Protein AF-A0AAP0ICN0-F1 (afdb_monomer_lite)

Structure (mmCIF, N/CA/C/O backbone):
data_AF-A0AAP0ICN0-F1
#
_entry.id   AF-A0AAP0ICN0-F1
#
loop_
_atom_site.group_PDB
_atom_site.id
_atom_site.type_symbol
_atom_site.label_atom_id
_atom_site.label_alt_id
_atom_site.label_comp_id
_atom_site.label_asym_id
_atom_site.label_entity_id
_atom_site.label_seq_id
_atom_site.pdbx_PDB_ins_code
_atom_site.Cartn_x
_atom_site.Cartn_y
_atom_site.Cartn_z
_atom_site.occupancy
_atom_site.B_iso_or_equiv
_atom_site.auth_seq_id
_atom_site.auth_comp_id
_atom_site.auth_asym_id
_atom_site.auth_atom_id
_atom_site.pdbx_PDB_model_num
ATOM 1 N N . MET A 1 1 ? -12.153 -11.452 9.172 1.00 64.50 1 MET A N 1
ATOM 2 C CA . MET A 1 1 ? -11.587 -10.470 8.230 1.00 64.50 1 MET A CA 1
ATOM 3 C C . MET A 1 1 ? -12.737 -9.947 7.404 1.00 64.50 1 MET A C 1
ATOM 5 O O . MET A 1 1 ? -13.464 -10.758 6.843 1.00 64.50 1 MET A O 1
ATOM 9 N N . GLU A 1 2 ? -12.949 -8.639 7.429 1.00 87.62 2 GLU A N 1
ATOM 10 C CA . GLU A 1 2 ? -13.946 -7.970 6.598 1.00 87.62 2 GLU A CA 1
ATOM 11 C C . GLU A 1 2 ? -13.309 -7.640 5.249 1.00 87.62 2 GLU A C 1
ATOM 13 O O . GLU A 1 2 ? -12.161 -7.200 5.191 1.00 87.62 2 GLU A O 1
ATOM 18 N N . TYR A 1 3 ? -14.022 -7.931 4.167 1.00 89.38 3 TYR A N 1
ATOM 19 C CA . TYR A 1 3 ? -13.536 -7.707 2.815 1.00 89.38 3 TYR A CA 1
ATOM 20 C C . TYR A 1 3 ? -14.163 -6.436 2.250 1.00 89.38 3 TYR A C 1
ATOM 22 O O . TYR A 1 3 ? -15.386 -6.323 2.195 1.00 89.38 3 TYR A O 1
ATOM 30 N N . ILE A 1 4 ? -13.321 -5.511 1.794 1.00 91.81 4 ILE A N 1
ATOM 31 C CA . ILE A 1 4 ? -13.740 -4.248 1.188 1.00 91.81 4 ILE A CA 1
ATOM 32 C C . ILE A 1 4 ? -13.143 -4.197 -0.213 1.00 91.81 4 ILE A C 1
ATOM 34 O O . ILE A 1 4 ? -11.927 -4.103 -0.384 1.00 91.81 4 ILE A O 1
ATOM 38 N N . GLN A 1 5 ? -14.001 -4.273 -1.226 1.00 94.31 5 GLN A N 1
ATOM 39 C CA . GLN A 1 5 ? -13.588 -4.049 -2.606 1.00 94.31 5 GLN A CA 1
ATOM 40 C C . GLN A 1 5 ? -13.353 -2.555 -2.789 1.00 94.31 5 GLN A C 1
ATOM 42 O O . GLN A 1 5 ? -14.307 -1.797 -2.672 1.00 94.31 5 GLN A O 1
ATOM 47 N N . CYS A 1 6 ? -12.123 -2.134 -3.056 1.00 91.75 6 CYS A N 1
ATOM 48 C CA . CYS A 1 6 ? -11.764 -0.732 -3.237 1.00 91.75 6 CYS A CA 1
ATOM 49 C C . CYS A 1 6 ? -10.623 -0.630 -4.243 1.00 91.75 6 CYS A C 1
ATOM 51 O O . CYS A 1 6 ? -9.576 -1.255 -4.035 1.00 91.75 6 CYS A O 1
ATOM 53 N N . ASP A 1 7 ? -10.806 0.177 -5.284 1.00 93.88 7 ASP A N 1
ATOM 54 C CA . ASP A 1 7 ? -9.686 0.692 -6.060 1.00 93.88 7 ASP A CA 1
ATOM 55 C C . ASP A 1 7 ? -9.044 1.855 -5.293 1.00 93.88 7 ASP A C 1
ATOM 57 O O . ASP A 1 7 ? -9.689 2.850 -4.981 1.00 93.88 7 ASP A O 1
ATOM 61 N N . VAL A 1 8 ? -7.769 1.714 -4.939 1.00 93.94 8 VAL A N 1
ATOM 62 C CA . VAL A 1 8 ? -7.018 2.754 -4.215 1.00 93.94 8 VAL A CA 1
ATOM 63 C C . VAL A 1 8 ? -6.350 3.761 -5.154 1.00 93.94 8 VAL A C 1
ATOM 65 O O . VAL A 1 8 ? -5.830 4.777 -4.696 1.00 93.94 8 VAL A O 1
ATOM 68 N N . SER A 1 9 ? -6.343 3.492 -6.462 1.00 94.50 9 SER A N 1
ATOM 69 C CA . SER A 1 9 ? -5.890 4.443 -7.478 1.00 94.50 9 SER A CA 1
ATOM 70 C C . SER A 1 9 ? -6.954 5.489 -7.817 1.00 94.50 9 SER A C 1
ATOM 72 O O . SER A 1 9 ? -6.596 6.600 -8.209 1.00 94.50 9 SER A O 1
ATOM 74 N N . ASP A 1 10 ? -8.231 5.176 -7.577 1.00 95.38 10 ASP A N 1
ATOM 75 C CA . ASP A 1 10 ? -9.336 6.129 -7.624 1.00 95.38 10 ASP A CA 1
ATOM 76 C C . ASP A 1 10 ? -9.458 6.860 -6.276 1.00 95.38 10 ASP A C 1
ATOM 78 O O . ASP A 1 10 ? -9.692 6.264 -5.222 1.00 95.38 10 ASP A O 1
ATOM 82 N N . THR A 1 11 ? -9.264 8.177 -6.307 1.00 95.75 11 THR A N 1
ATOM 83 C CA . THR A 1 11 ? -9.299 9.028 -5.114 1.00 95.75 11 THR A CA 1
ATOM 84 C C . THR A 1 11 ? -10.685 9.083 -4.476 1.00 95.75 11 THR A C 1
ATOM 86 O O . THR A 1 11 ? -10.789 9.058 -3.250 1.00 95.75 11 THR A O 1
ATOM 89 N N . GLU A 1 12 ? -11.747 9.160 -5.280 1.00 96.25 12 GLU A N 1
ATOM 90 C CA . GLU A 1 12 ? -13.116 9.273 -4.774 1.00 96.25 12 GLU A CA 1
ATOM 91 C C . GLU A 1 12 ? -13.573 7.944 -4.174 1.00 96.25 12 GLU A C 1
ATOM 93 O O . GLU A 1 12 ? -14.161 7.915 -3.088 1.00 96.25 12 GLU A O 1
ATOM 98 N N . GLU A 1 13 ? -13.242 6.832 -4.836 1.00 93.75 13 GLU A N 1
ATOM 99 C CA . GLU A 1 13 ? -13.565 5.498 -4.338 1.00 93.75 13 GLU A CA 1
ATOM 100 C C . GLU A 1 13 ? -12.817 5.187 -3.035 1.00 93.75 13 GLU A C 1
ATOM 102 O O . GLU A 1 13 ? -13.439 4.762 -2.054 1.00 93.75 13 GLU A O 1
ATOM 107 N N . ALA A 1 14 ? -11.507 5.464 -2.989 1.00 94.19 14 ALA A N 1
ATOM 108 C CA . ALA A 1 14 ? -10.698 5.303 -1.785 1.00 94.19 14 ALA A CA 1
ATOM 109 C C . ALA A 1 14 ? -11.265 6.117 -0.619 1.00 94.19 14 ALA A C 1
ATOM 111 O O . ALA A 1 14 ? -11.436 5.592 0.484 1.00 94.19 14 ALA A O 1
ATOM 112 N N . GLN A 1 15 ? -11.632 7.376 -0.867 1.00 95.00 15 GLN A N 1
ATOM 113 C CA . GLN A 1 15 ? -12.211 8.226 0.162 1.00 95.00 15 GLN A CA 1
ATOM 114 C C . GLN A 1 15 ? -13.564 7.692 0.633 1.00 95.00 15 GLN A C 1
ATOM 116 O O . GLN A 1 15 ? -13.782 7.576 1.839 1.00 95.00 15 GLN A O 1
ATOM 121 N N . SER A 1 16 ? -14.459 7.327 -0.283 1.00 95.69 16 SER A N 1
ATOM 122 C CA . SER A 1 16 ? -15.797 6.837 0.050 1.00 95.69 16 SER A CA 1
ATOM 123 C C . SER A 1 16 ? -15.760 5.551 0.879 1.00 95.69 16 SER A C 1
ATOM 125 O O . SER A 1 16 ? -16.505 5.424 1.852 1.00 95.69 16 SER A O 1
ATOM 127 N N . LYS A 1 17 ? -14.875 4.611 0.528 1.00 94.12 17 LYS A N 1
ATOM 128 C CA . LYS A 1 17 ? -14.841 3.277 1.140 1.00 94.12 17 LYS A CA 1
ATOM 129 C C . LYS A 1 17 ? -13.960 3.184 2.379 1.00 94.12 17 LYS A C 1
ATOM 131 O O . LYS A 1 17 ? -14.270 2.396 3.268 1.00 94.12 17 LYS A O 1
ATOM 136 N N . LEU A 1 18 ? -12.882 3.968 2.459 1.00 94.75 18 LEU A N 1
ATOM 137 C CA . LEU A 1 18 ? -11.932 3.891 3.573 1.00 94.75 18 LEU A CA 1
ATOM 138 C C . LEU A 1 18 ? -12.216 4.909 4.683 1.00 94.75 18 LEU A C 1
ATOM 140 O O . LEU A 1 18 ? -11.924 4.622 5.840 1.00 94.75 18 LEU A O 1
ATOM 144 N N . SER A 1 19 ? -12.814 6.067 4.377 1.00 95.00 19 SER A N 1
ATOM 145 C CA . SER A 1 19 ? -13.145 7.074 5.404 1.00 95.00 19 SER A CA 1
ATOM 146 C C . SER A 1 19 ? -14.105 6.582 6.499 1.00 95.00 19 SER A C 1
ATOM 148 O O . SER A 1 19 ? -13.943 7.001 7.642 1.00 95.00 19 SER A O 1
ATOM 150 N N . PRO A 1 20 ? -15.087 5.695 6.228 1.00 95.19 20 PRO A N 1
ATOM 151 C CA . PRO A 1 20 ? -15.962 5.162 7.277 1.00 95.19 20 PRO A CA 1
ATO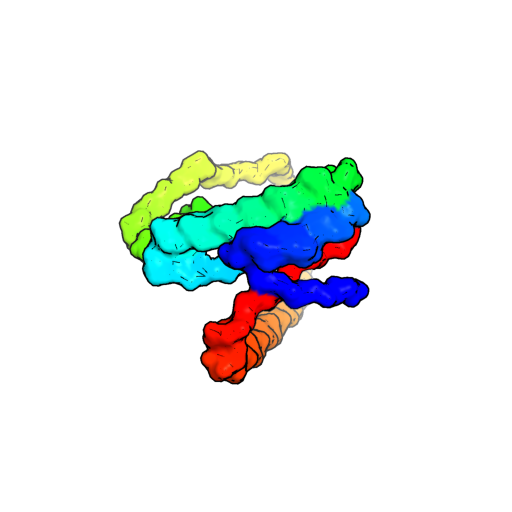M 152 C C . PRO A 1 20 ? -15.250 4.269 8.307 1.00 95.19 20 PRO A C 1
ATOM 154 O O . PRO A 1 20 ? -15.821 3.972 9.358 1.00 95.19 20 PRO A O 1
ATOM 157 N N . LEU A 1 21 ? -14.022 3.822 8.023 1.00 92.88 21 LEU A N 1
ATOM 158 C CA . LEU A 1 21 ? -13.276 2.882 8.857 1.00 92.88 21 LEU A CA 1
ATOM 159 C C . LEU A 1 21 ? -12.571 3.619 10.005 1.00 92.88 21 LEU A C 1
ATOM 161 O O . LEU A 1 21 ? -11.397 3.977 9.927 1.00 92.88 21 LEU A O 1
ATOM 165 N N . THR A 1 22 ? -13.300 3.852 11.093 1.00 93.81 22 THR A N 1
ATOM 166 C CA . THR A 1 22 ? -12.817 4.667 12.224 1.00 93.81 22 THR A CA 1
ATOM 167 C C . THR A 1 22 ? -12.032 3.889 13.281 1.00 93.81 22 THR A C 1
ATOM 169 O O . THR A 1 22 ? -11.335 4.475 14.110 1.00 93.81 22 THR A O 1
ATOM 172 N N . ASN A 1 23 ? -12.120 2.560 13.264 1.00 92.62 23 ASN A N 1
ATOM 173 C CA . ASN A 1 23 ? -11.511 1.668 14.251 1.00 92.62 23 ASN A CA 1
ATOM 174 C C . ASN A 1 23 ? -10.143 1.105 13.826 1.00 92.62 23 ASN A C 1
ATOM 176 O O . ASN A 1 23 ? -9.622 0.230 14.512 1.00 92.62 23 ASN A O 1
ATOM 180 N N . ILE A 1 24 ? -9.560 1.586 12.725 1.00 93.62 24 ILE A N 1
ATOM 181 C CA . ILE A 1 24 ? -8.260 1.113 12.231 1.00 93.62 24 ILE A CA 1
ATOM 182 C C . ILE A 1 24 ? -7.147 1.498 13.214 1.00 93.62 24 ILE A C 1
ATOM 184 O O . ILE A 1 24 ? -7.001 2.671 13.557 1.00 93.62 24 ILE A O 1
ATOM 188 N N . THR A 1 25 ? -6.316 0.529 13.612 1.00 94.25 25 THR A N 1
ATOM 189 C CA . THR A 1 25 ? -5.113 0.787 14.424 1.00 94.25 25 THR A CA 1
ATOM 190 C C . THR A 1 25 ? -3.819 0.581 13.641 1.00 94.25 25 THR A C 1
ATOM 192 O O . THR A 1 25 ? -2.835 1.283 13.879 1.00 94.25 25 THR A O 1
ATOM 195 N N . HIS A 1 26 ? -3.815 -0.344 12.678 1.00 93.75 26 HIS A N 1
ATOM 196 C CA . HIS A 1 26 ? -2.648 -0.661 11.859 1.00 93.75 26 HIS A CA 1
ATOM 197 C C . HIS A 1 26 ? -3.004 -0.698 10.373 1.00 93.75 26 HIS A C 1
ATOM 199 O O . HIS A 1 26 ? -4.006 -1.292 9.979 1.00 93.75 26 HIS A O 1
ATOM 205 N N . ILE A 1 27 ? -2.144 -0.113 9.538 1.00 93.94 27 ILE A N 1
ATOM 206 C CA . ILE A 1 27 ? -2.228 -0.218 8.076 1.00 93.94 27 ILE A CA 1
ATOM 207 C C . ILE A 1 27 ? -1.071 -1.082 7.587 1.00 93.94 27 ILE A C 1
ATOM 209 O O . ILE A 1 27 ? 0.090 -0.760 7.833 1.00 93.94 27 ILE A O 1
ATOM 213 N N . PHE A 1 28 ? -1.373 -2.143 6.844 1.00 95.19 28 PHE A N 1
ATOM 214 C CA . PHE A 1 28 ? -0.377 -2.930 6.118 1.00 95.19 28 PHE A CA 1
ATOM 215 C C . PHE A 1 28 ? -0.520 -2.671 4.619 1.00 95.19 28 PHE A C 1
ATOM 217 O O . PHE A 1 28 ? -1.426 -3.193 3.973 1.00 95.19 28 PHE A O 1
ATOM 224 N N . TYR A 1 29 ? 0.370 -1.848 4.065 1.00 94.88 29 TYR A N 1
ATOM 225 C CA . TYR A 1 29 ? 0.387 -1.508 2.648 1.00 94.88 29 TYR A CA 1
ATOM 226 C C . TYR A 1 29 ? 1.283 -2.486 1.883 1.00 94.88 29 TYR A C 1
ATOM 228 O O . TYR A 1 29 ? 2.513 -2.415 1.956 1.00 94.88 29 TYR A O 1
ATOM 236 N N . VAL A 1 30 ? 0.648 -3.413 1.163 1.00 95.50 30 VAL A N 1
ATOM 237 C CA . VAL A 1 30 ? 1.297 -4.547 0.476 1.00 95.50 30 VAL A CA 1
ATOM 238 C C . VAL A 1 30 ? 0.947 -4.620 -1.015 1.00 95.50 30 VAL A C 1
ATOM 240 O O . VAL A 1 30 ? 0.948 -5.694 -1.609 1.00 95.50 30 VAL A O 1
ATOM 243 N N . THR A 1 31 ? 0.642 -3.477 -1.631 1.00 92.44 31 THR A N 1
ATOM 244 C CA . THR A 1 31 ? 0.240 -3.383 -3.043 1.00 92.44 31 THR A CA 1
ATOM 245 C C . THR A 1 31 ? 1.169 -2.478 -3.852 1.00 92.44 31 THR A C 1
ATOM 247 O O . THR A 1 31 ? 1.847 -1.609 -3.302 1.00 92.44 31 THR A O 1
ATOM 250 N N . TRP A 1 32 ? 1.212 -2.696 -5.167 1.00 92.31 32 TRP A N 1
ATOM 251 C CA . TRP A 1 32 ? 1.908 -1.850 -6.135 1.00 92.31 32 TRP A CA 1
ATOM 252 C C . TRP A 1 32 ? 1.257 -1.980 -7.520 1.00 92.31 32 TRP A C 1
ATOM 254 O O . TRP A 1 32 ? 0.718 -3.036 -7.856 1.00 92.31 32 TRP A O 1
ATOM 264 N N . ALA A 1 33 ? 1.332 -0.929 -8.336 1.00 91.56 33 ALA A N 1
ATOM 265 C CA . ALA A 1 33 ? 0.867 -0.926 -9.720 1.00 91.56 33 ALA A CA 1
ATOM 266 C C . ALA A 1 33 ? 2.058 -0.752 -10.681 1.00 91.56 33 ALA A C 1
ATOM 268 O O . ALA A 1 33 ? 2.707 0.299 -10.647 1.00 91.56 33 ALA A O 1
ATOM 269 N N . PRO A 1 34 ? 2.369 -1.746 -11.535 1.00 90.69 34 PRO A N 1
ATOM 270 C CA . PRO A 1 34 ? 3.464 -1.644 -12.491 1.00 90.69 34 PRO A CA 1
ATOM 271 C C . PRO A 1 34 ? 3.093 -0.753 -13.686 1.00 90.69 34 PRO A C 1
ATOM 273 O O . PRO A 1 34 ? 2.014 -0.866 -14.269 1.00 90.69 34 PRO A O 1
ATOM 276 N N . ARG A 1 35 ? 4.031 0.100 -14.095 1.00 92.06 35 ARG A N 1
ATOM 277 C CA . ARG A 1 35 ? 3.970 0.961 -15.281 1.00 92.06 35 ARG A CA 1
ATOM 278 C C . ARG A 1 35 ? 5.217 0.791 -16.156 1.00 92.06 35 ARG A C 1
ATOM 280 O O . ARG A 1 35 ? 6.242 0.326 -15.648 1.00 92.06 35 ARG A O 1
ATOM 287 N N . PRO A 1 36 ? 5.142 1.159 -17.453 1.00 89.69 36 PRO A N 1
ATOM 288 C CA . PRO A 1 36 ? 6.254 0.996 -18.387 1.00 89.69 36 PRO A CA 1
ATOM 289 C C . PRO A 1 36 ? 7.509 1.773 -17.995 1.00 89.69 36 PRO A C 1
ATOM 291 O O . PRO A 1 36 ? 8.604 1.273 -18.237 1.00 89.69 36 PRO A O 1
ATOM 294 N N . THR A 1 37 ? 7.349 2.960 -17.397 1.00 89.94 37 THR A N 1
ATOM 295 C CA . THR A 1 37 ? 8.474 3.789 -16.957 1.00 89.94 37 THR A CA 1
ATOM 296 C C . THR A 1 37 ? 8.531 3.935 -15.439 1.00 89.94 37 THR A C 1
ATOM 298 O O . THR A 1 37 ? 7.511 3.853 -14.749 1.00 89.94 37 THR A O 1
ATOM 301 N N . GLU A 1 38 ? 9.723 4.172 -14.886 1.00 88.88 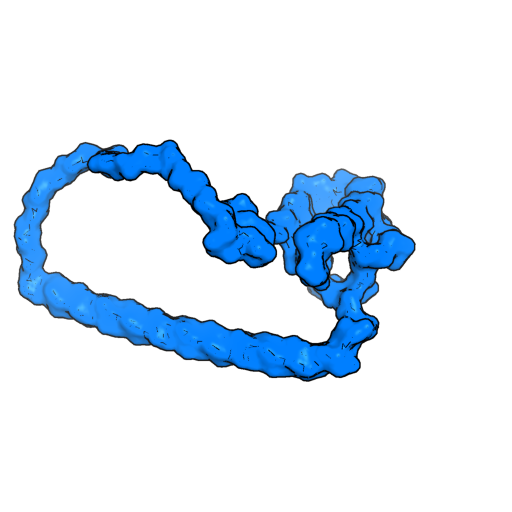38 GLU A N 1
ATOM 302 C CA . GLU A 1 38 ? 9.867 4.463 -13.453 1.00 88.88 38 GLU A CA 1
ATOM 303 C C . GLU A 1 38 ? 9.155 5.761 -13.049 1.00 88.88 38 GLU A C 1
ATOM 305 O O . GLU A 1 38 ? 8.590 5.827 -11.961 1.00 88.88 38 GLU A O 1
ATOM 310 N N . ALA A 1 39 ? 9.121 6.769 -13.924 1.00 92.75 39 ALA A N 1
ATOM 311 C CA . ALA A 1 39 ? 8.395 8.010 -13.663 1.00 92.75 39 ALA A CA 1
ATOM 312 C C . ALA A 1 39 ? 6.892 7.745 -13.468 1.00 92.75 39 ALA A C 1
ATOM 314 O O . ALA A 1 39 ? 6.323 8.152 -12.455 1.00 92.75 39 ALA A O 1
ATOM 315 N N . ASP A 1 40 ? 6.288 6.966 -14.368 1.00 93.44 40 ASP A N 1
ATOM 316 C CA . ASP A 1 40 ? 4.879 6.578 -14.266 1.00 93.44 40 ASP A CA 1
ATOM 317 C C . ASP A 1 40 ? 4.631 5.690 -13.035 1.00 93.44 40 ASP A C 1
ATOM 319 O O . ASP A 1 40 ? 3.588 5.790 -12.387 1.00 93.44 40 ASP A O 1
ATOM 323 N N . ASN A 1 41 ? 5.586 4.811 -12.692 1.00 91.12 41 ASN A N 1
ATOM 324 C CA . ASN A 1 41 ? 5.516 3.998 -11.476 1.00 91.12 41 ASN A CA 1
ATOM 325 C C . ASN A 1 41 ? 5.481 4.886 -10.231 1.00 91.12 41 ASN A C 1
ATOM 327 O O . ASN A 1 41 ? 4.661 4.649 -9.343 1.00 91.12 41 ASN A O 1
ATOM 331 N N . ILE A 1 42 ? 6.353 5.891 -10.155 1.00 93.19 42 ILE A N 1
ATOM 332 C CA . ILE A 1 42 ? 6.384 6.836 -9.039 1.00 93.19 42 ILE A CA 1
ATOM 333 C C . ILE A 1 42 ? 5.048 7.566 -8.948 1.00 93.19 42 ILE A C 1
ATOM 335 O O . ILE A 1 42 ? 4.476 7.615 -7.862 1.00 93.19 42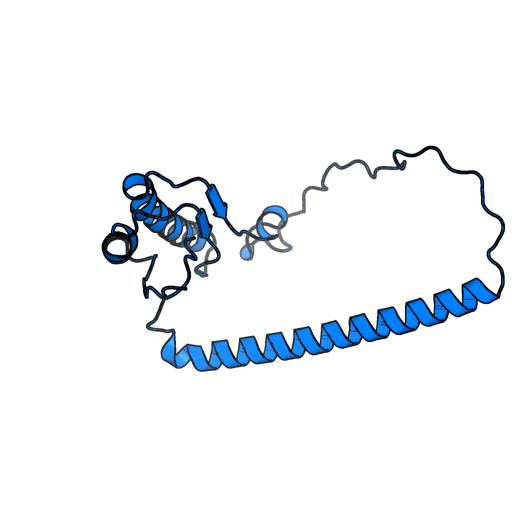 ILE A O 1
ATOM 339 N N . GLU A 1 43 ? 4.530 8.082 -10.061 1.00 96.25 43 GLU A N 1
ATOM 340 C CA . GLU A 1 43 ? 3.271 8.827 -10.091 1.00 96.25 43 GLU A CA 1
ATOM 341 C C . GLU A 1 43 ? 2.100 7.986 -9.566 1.00 96.25 43 GLU A C 1
ATOM 343 O O . GLU A 1 43 ? 1.459 8.366 -8.582 1.00 96.25 43 GLU A O 1
ATOM 348 N N . ILE A 1 44 ? 1.867 6.803 -10.149 1.00 95.81 44 ILE A N 1
ATOM 349 C CA . ILE A 1 44 ? 0.708 5.984 -9.777 1.00 95.81 44 ILE A CA 1
ATOM 350 C C . ILE A 1 44 ? 0.826 5.413 -8.359 1.00 95.81 44 ILE A C 1
ATOM 352 O O . ILE A 1 44 ? -0.139 5.451 -7.600 1.00 95.81 44 ILE A O 1
ATOM 356 N N . ASN A 1 45 ? 2.000 4.908 -7.961 1.00 95.12 45 ASN A N 1
ATOM 357 C CA . ASN A 1 45 ? 2.156 4.271 -6.650 1.00 95.12 45 ASN A CA 1
ATOM 358 C C . ASN A 1 45 ? 2.156 5.309 -5.521 1.00 95.12 45 ASN A C 1
ATOM 360 O O . ASN A 1 45 ? 1.660 5.023 -4.429 1.00 95.12 45 ASN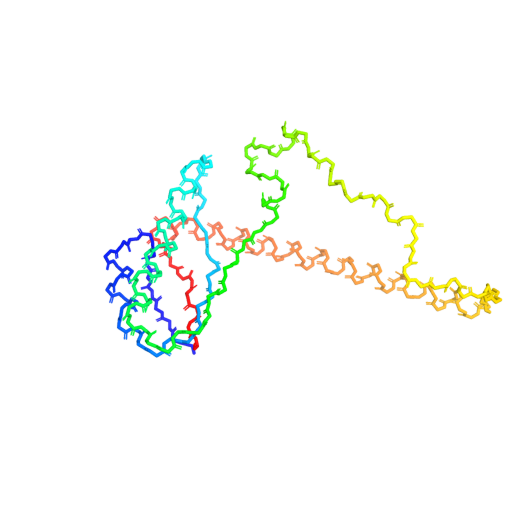 A O 1
ATOM 364 N N . SER A 1 46 ? 2.663 6.520 -5.784 1.00 96.31 46 SER A N 1
ATOM 365 C CA . SER A 1 46 ? 2.561 7.630 -4.832 1.00 96.31 46 SER A CA 1
ATOM 366 C C . SER A 1 46 ? 1.114 8.083 -4.671 1.00 96.31 46 SER A C 1
ATOM 368 O O . SER A 1 46 ? 0.692 8.335 -3.544 1.00 96.31 46 SER A O 1
ATOM 370 N N . LEU A 1 47 ? 0.345 8.151 -5.766 1.00 97.25 47 LEU A N 1
ATOM 371 C CA . LEU A 1 47 ? -1.080 8.479 -5.724 1.00 97.25 47 LEU A CA 1
ATOM 372 C C . LEU A 1 47 ? -1.867 7.449 -4.904 1.00 97.25 47 LEU A C 1
ATOM 374 O O . LEU A 1 47 ? -2.571 7.830 -3.974 1.00 97.25 47 LEU A O 1
ATOM 378 N N . MET A 1 48 ? -1.684 6.155 -5.178 1.00 97.12 48 MET A N 1
ATOM 379 C CA . MET A 1 48 ? -2.370 5.076 -4.456 1.00 97.12 48 MET A CA 1
ATOM 380 C C . MET A 1 48 ? -2.105 5.119 -2.947 1.00 97.12 48 MET A C 1
ATOM 382 O O . MET A 1 48 ? -3.036 5.088 -2.141 1.00 97.12 48 MET A O 1
ATOM 386 N N . LEU A 1 49 ? -0.833 5.233 -2.544 1.00 96.75 49 LEU A N 1
ATOM 387 C CA . LEU A 1 49 ? -0.476 5.326 -1.128 1.00 96.75 49 LEU A CA 1
ATOM 388 C C . LEU A 1 49 ? -1.061 6.595 -0.495 1.00 96.75 49 LEU A C 1
ATOM 390 O O . LEU A 1 49 ? -1.596 6.547 0.612 1.00 96.75 49 LEU A O 1
ATOM 394 N N . LYS A 1 50 ? -0.991 7.726 -1.203 1.00 97.50 50 LYS A N 1
ATOM 395 C CA . LYS A 1 50 ? -1.547 8.998 -0.739 1.00 97.50 50 LYS A CA 1
ATOM 396 C C . LYS A 1 50 ? -3.056 8.900 -0.511 1.00 97.50 50 LYS A C 1
ATOM 398 O O . LYS A 1 50 ? -3.508 9.337 0.542 1.00 97.50 50 LYS A O 1
ATOM 403 N N . ASN A 1 51 ? -3.805 8.298 -1.431 1.00 97.25 51 ASN A N 1
ATOM 404 C CA . ASN A 1 51 ? -5.255 8.137 -1.323 1.00 97.25 51 ASN A CA 1
ATOM 405 C C . ASN A 1 51 ? -5.647 7.338 -0.074 1.00 97.25 51 ASN A C 1
ATOM 407 O O . ASN A 1 51 ? -6.517 7.764 0.686 1.00 97.25 51 ASN A O 1
ATOM 411 N N . VAL A 1 52 ? -4.952 6.229 0.202 1.00 96.19 52 VAL A N 1
ATOM 412 C CA . VAL A 1 52 ? -5.181 5.426 1.415 1.00 96.19 52 VAL A CA 1
ATOM 413 C C . VAL A 1 52 ? -4.914 6.247 2.675 1.00 96.19 52 VAL A C 1
ATOM 415 O O . VAL A 1 52 ? -5.759 6.316 3.566 1.00 96.19 52 VAL A O 1
ATOM 418 N N . LEU A 1 53 ? -3.756 6.907 2.749 1.00 96.31 53 LEU A N 1
ATOM 419 C CA . LEU A 1 53 ? -3.371 7.671 3.935 1.00 96.31 53 LEU A CA 1
ATOM 420 C C . LEU A 1 53 ? -4.292 8.874 4.169 1.00 96.31 53 LEU A C 1
ATOM 422 O O . LEU A 1 53 ? -4.694 9.116 5.303 1.00 96.31 53 LEU A O 1
ATOM 426 N N . GLN A 1 54 ? -4.669 9.599 3.115 1.00 96.56 54 GLN A N 1
ATOM 427 C CA . GLN A 1 54 ? -5.586 10.736 3.216 1.00 96.56 54 GLN A CA 1
ATOM 428 C C . GLN A 1 54 ? -7.005 10.322 3.608 1.00 96.56 54 GLN A C 1
ATOM 430 O O . GLN A 1 54 ? -7.693 11.106 4.253 1.00 96.56 54 GLN A O 1
ATOM 435 N N . SER A 1 55 ? -7.429 9.107 3.264 1.00 95.19 55 SER A N 1
ATOM 436 C CA . SER A 1 55 ? -8.752 8.599 3.634 1.00 95.19 55 SER A CA 1
ATOM 437 C C . SER A 1 55 ? -8.784 8.055 5.064 1.00 95.19 55 SER A C 1
ATOM 439 O O . SER A 1 55 ? -9.771 8.238 5.768 1.00 95.19 55 SER A O 1
ATOM 441 N N . VAL A 1 56 ? -7.705 7.412 5.526 1.00 94.56 56 VAL A N 1
ATOM 442 C CA . VAL A 1 56 ? -7.686 6.734 6.835 1.00 94.56 56 VAL A CA 1
ATOM 443 C C . VAL A 1 56 ? -7.202 7.639 7.969 1.00 94.56 56 VAL A C 1
ATOM 445 O O . VAL A 1 56 ? -7.861 7.709 9.001 1.00 94.56 56 VAL A O 1
ATOM 448 N N . ILE A 1 57 ? -6.086 8.361 7.802 1.00 94.38 57 ILE A N 1
ATOM 449 C CA . ILE A 1 57 ? -5.471 9.164 8.880 1.00 94.38 57 ILE A CA 1
ATOM 450 C C . ILE A 1 57 ? -6.453 10.144 9.551 1.00 94.38 57 ILE A C 1
ATOM 452 O O . ILE A 1 57 ? -6.472 10.184 10.781 1.00 94.38 57 ILE A O 1
ATOM 456 N N . PRO A 1 58 ? -7.268 10.933 8.822 1.00 96.19 58 PRO A N 1
ATOM 457 C CA . PRO A 1 58 ? -8.172 11.880 9.476 1.00 96.19 58 PRO A CA 1
ATOM 458 C C . PRO A 1 58 ? -9.369 11.209 10.163 1.00 96.19 58 PRO A C 1
ATOM 460 O O . PRO A 1 58 ? -9.977 11.824 11.035 1.00 96.19 58 PRO A O 1
ATOM 463 N N . ASN A 1 59 ? -9.710 9.972 9.787 1.00 93.62 59 ASN A N 1
ATOM 464 C CA . ASN A 1 59 ? -10.922 9.290 10.244 1.00 93.62 59 ASN A CA 1
ATOM 465 C C . ASN A 1 59 ? -10.656 8.186 11.283 1.00 93.62 59 ASN A C 1
ATOM 467 O O . ASN A 1 59 ? -11.584 7.770 11.975 1.00 93.62 59 ASN A O 1
ATOM 471 N N . ALA A 1 60 ? -9.406 7.739 11.433 1.00 94.06 60 ALA A N 1
ATOM 472 C CA . ALA A 1 60 ? -8.990 6.705 12.377 1.00 94.06 60 ALA A CA 1
ATOM 473 C C . ALA A 1 60 ? -8.148 7.304 13.527 1.00 94.06 60 ALA A C 1
ATOM 475 O O . ALA A 1 60 ? -6.916 7.269 13.480 1.00 94.06 60 ALA A O 1
ATOM 476 N N . PRO A 1 61 ? -8.774 7.838 14.596 1.00 93.38 61 PRO A N 1
ATOM 477 C CA . PRO A 1 61 ? -8.057 8.504 15.691 1.00 93.38 61 PRO A CA 1
ATOM 478 C C . PRO A 1 61 ? -7.140 7.568 16.493 1.00 93.38 61 PRO A C 1
ATOM 480 O O . PRO A 1 61 ? -6.236 8.034 17.179 1.00 93.38 61 PRO A O 1
ATOM 483 N N . ASN A 1 62 ? -7.369 6.254 16.410 1.00 94.00 62 ASN A N 1
ATOM 484 C CA . ASN A 1 62 ? -6.578 5.233 17.095 1.00 94.00 62 ASN A CA 1
ATOM 485 C C . ASN A 1 62 ? -5.488 4.618 16.202 1.00 94.00 62 ASN A C 1
ATOM 487 O O . ASN A 1 62 ? -4.933 3.581 16.564 1.00 94.00 62 ASN A O 1
ATOM 491 N N . LEU A 1 63 ? -5.188 5.217 15.045 1.00 95.06 63 LEU A N 1
ATOM 492 C CA . LEU A 1 63 ? -4.131 4.741 14.161 1.00 95.06 63 LEU A CA 1
ATOM 493 C C . LEU A 1 63 ? -2.763 4.853 14.855 1.00 95.06 63 LEU A C 1
ATOM 495 O O . LEU A 1 63 ? -2.337 5.936 15.249 1.00 95.06 63 LEU A O 1
ATOM 499 N N . GLN A 1 64 ? -2.064 3.727 14.985 1.00 94.88 64 GLN A N 1
ATOM 500 C CA . GLN A 1 64 ? -0.777 3.624 15.679 1.00 94.88 64 GLN A CA 1
ATOM 501 C C . GLN A 1 64 ? 0.392 3.415 14.719 1.00 94.88 64 GLN A C 1
ATOM 503 O O . GLN A 1 64 ? 1.476 3.949 14.950 1.00 94.88 64 GLN A O 1
ATOM 508 N N . HIS A 1 65 ? 0.204 2.624 13.659 1.00 94.81 65 HIS A N 1
ATOM 509 C CA . HIS A 1 65 ? 1.317 2.213 12.808 1.00 94.81 65 HIS A CA 1
ATOM 510 C C . HIS A 1 65 ? 0.921 1.995 11.346 1.00 94.81 65 HIS A C 1
ATOM 512 O O . HIS A 1 65 ? -0.152 1.477 11.035 1.00 94.81 65 HIS A O 1
ATOM 518 N N . VAL A 1 66 ? 1.847 2.327 10.443 1.00 95.31 66 VAL A N 1
ATOM 519 C CA . VAL A 1 66 ? 1.744 2.053 9.006 1.00 95.31 66 VAL A CA 1
ATOM 520 C C . VAL A 1 66 ? 2.960 1.236 8.572 1.00 95.31 66 VAL A C 1
ATOM 522 O O . VAL A 1 66 ? 4.091 1.716 8.588 1.00 95.31 66 VAL A O 1
ATOM 525 N N . CYS A 1 67 ? 2.727 -0.010 8.175 1.00 94.50 67 CYS A N 1
ATOM 526 C CA . CYS A 1 67 ? 3.712 -0.894 7.565 1.00 94.50 67 CYS A CA 1
ATOM 527 C C . CYS A 1 67 ? 3.699 -0.698 6.046 1.00 94.50 67 CYS A C 1
ATOM 529 O O . CYS A 1 67 ? 2.697 -1.003 5.401 1.00 94.50 67 CYS A O 1
ATOM 531 N N . LEU A 1 68 ? 4.815 -0.254 5.467 1.00 94.81 68 LEU A N 1
ATOM 532 C CA . LEU A 1 68 ? 4.986 -0.140 4.019 1.00 94.81 68 LEU A CA 1
ATOM 533 C C . LEU A 1 68 ? 5.913 -1.243 3.507 1.00 94.81 68 LEU A C 1
ATOM 535 O O . LEU A 1 68 ? 7.110 -1.247 3.804 1.00 94.81 68 LEU A O 1
ATOM 539 N N . GLN A 1 69 ? 5.375 -2.161 2.708 1.00 92.25 69 GLN A N 1
ATOM 540 C CA . GLN A 1 69 ? 6.193 -3.152 2.026 1.00 92.25 69 GLN A CA 1
ATOM 541 C C . GLN A 1 69 ? 6.858 -2.529 0.796 1.00 92.25 69 GLN A C 1
ATOM 543 O O . GLN A 1 69 ? 6.199 -2.013 -0.102 1.00 92.25 69 GLN A O 1
ATOM 548 N N . THR A 1 70 ? 8.185 -2.617 0.741 1.00 90.62 70 THR A N 1
ATOM 549 C CA . THR A 1 70 ? 8.984 -2.275 -0.444 1.00 90.62 70 THR A CA 1
ATOM 550 C C . THR A 1 70 ? 9.769 -3.507 -0.906 1.00 90.62 70 THR A C 1
ATOM 552 O O . THR A 1 70 ? 9.419 -4.638 -0.567 1.00 90.62 70 THR A O 1
ATOM 555 N N . GLY A 1 71 ? 10.823 -3.324 -1.704 1.00 87.50 71 GLY A N 1
ATOM 556 C CA . GLY A 1 71 ? 11.653 -4.430 -2.161 1.00 87.50 71 GLY A CA 1
ATOM 557 C C . GLY A 1 71 ? 13.081 -4.017 -2.486 1.00 87.50 71 GLY A C 1
ATOM 558 O O . GLY A 1 71 ? 13.455 -2.845 -2.429 1.00 87.50 71 GLY A O 1
ATOM 559 N N . ASN A 1 72 ? 13.876 -5.003 -2.903 1.00 81.62 72 ASN A N 1
ATOM 560 C CA . ASN A 1 72 ? 15.313 -4.856 -3.146 1.00 81.62 72 ASN A CA 1
ATOM 561 C C . ASN A 1 72 ? 15.673 -3.826 -4.229 1.00 81.62 72 ASN A C 1
ATOM 563 O O . ASN A 1 72 ? 16.825 -3.403 -4.296 1.00 81.62 72 ASN A O 1
ATOM 567 N N . LYS A 1 73 ? 14.703 -3.369 -5.037 1.00 81.19 73 LYS A N 1
ATOM 568 C CA . LYS A 1 73 ? 14.876 -2.233 -5.960 1.00 81.19 73 LYS A CA 1
ATOM 569 C C . LYS A 1 73 ? 15.425 -0.984 -5.268 1.00 81.19 73 LYS A C 1
ATOM 571 O O . LYS A 1 73 ? 16.095 -0.194 -5.916 1.00 81.19 73 LYS A O 1
ATOM 576 N N . HIS A 1 74 ? 15.230 -0.838 -3.958 1.00 78.19 74 HIS A N 1
ATOM 577 C CA . HIS A 1 74 ? 15.869 0.228 -3.188 1.00 78.19 74 HIS A CA 1
ATOM 578 C C . HIS A 1 74 ? 17.408 0.208 -3.288 1.00 78.19 74 HIS A C 1
ATOM 580 O O . HIS A 1 74 ? 18.042 1.257 -3.324 1.00 78.19 74 HIS A O 1
ATOM 586 N N . TYR A 1 75 ? 18.013 -0.980 -3.378 1.00 76.88 75 TYR A N 1
ATOM 587 C CA . TYR A 1 75 ? 19.465 -1.155 -3.474 1.00 76.88 75 TYR A CA 1
ATOM 588 C C . TYR A 1 75 ? 19.963 -1.289 -4.916 1.00 76.88 75 TYR A C 1
ATOM 590 O O . TYR A 1 75 ? 21.098 -0.924 -5.214 1.00 76.88 75 TYR A O 1
ATOM 598 N N . PHE A 1 76 ? 19.136 -1.848 -5.804 1.00 77.56 76 PHE A N 1
ATOM 599 C CA . PHE A 1 76 ? 19.514 -2.129 -7.194 1.00 77.56 76 PHE A CA 1
ATOM 600 C C . PHE A 1 76 ? 19.064 -1.057 -8.193 1.00 77.56 76 PHE A C 1
ATOM 602 O O . PHE A 1 76 ? 19.504 -1.084 -9.340 1.00 77.56 76 PHE A O 1
ATOM 609 N N . GLY A 1 77 ? 18.228 -0.114 -7.762 1.00 77.69 77 GLY A N 1
ATOM 610 C CA . GLY A 1 77 ? 17.597 0.871 -8.627 1.00 77.69 77 GLY A CA 1
ATOM 611 C C . GLY A 1 77 ? 16.359 0.330 -9.357 1.00 77.69 77 GLY A C 1
ATOM 612 O O . GLY A 1 77 ? 15.974 -0.836 -9.195 1.00 77.69 77 GLY A O 1
ATOM 613 N N . PRO A 1 78 ? 15.705 1.187 -10.158 1.00 81.31 78 PRO A N 1
ATOM 614 C CA . PRO A 1 78 ? 14.561 0.805 -10.976 1.00 81.31 78 PRO A CA 1
ATOM 615 C C . PRO A 1 78 ? 14.931 -0.229 -12.039 1.00 81.31 78 PRO A C 1
ATOM 617 O O . PRO A 1 78 ? 16.094 -0.352 -12.434 1.00 81.31 78 PRO A O 1
ATOM 620 N N . PHE A 1 79 ? 13.932 -0.957 -12.541 1.00 79.81 79 PHE A N 1
ATOM 621 C CA . PHE A 1 79 ? 14.140 -2.063 -13.485 1.00 79.81 79 PHE A CA 1
ATOM 622 C C . PHE A 1 79 ? 14.904 -1.644 -14.744 1.00 79.81 79 PHE A C 1
ATOM 624 O O . PHE A 1 79 ? 15.778 -2.372 -15.207 1.00 79.81 79 PHE A O 1
ATOM 631 N N . GLU A 1 80 ? 14.642 -0.442 -15.255 1.00 77.94 80 GLU A N 1
ATOM 632 C CA . GLU A 1 80 ? 15.327 0.124 -16.422 1.00 77.94 80 GLU A CA 1
ATOM 633 C C . GLU A 1 80 ? 16.842 0.259 -16.237 1.00 77.94 80 GLU A C 1
ATOM 635 O O . GLU A 1 80 ? 17.597 0.260 -17.214 1.00 77.94 80 GLU A O 1
ATOM 640 N N . SER A 1 81 ? 17.272 0.396 -14.983 1.00 74.69 81 SER A N 1
ATOM 641 C CA . SER A 1 81 ? 18.647 0.663 -14.578 1.00 74.69 81 SER A CA 1
ATOM 642 C C . SER A 1 81 ? 19.410 -0.591 -14.140 1.00 74.69 81 SER A C 1
ATOM 644 O O . SER A 1 81 ? 20.628 -0.536 -13.932 1.00 74.69 81 SER A O 1
ATOM 646 N N . LEU A 1 82 ? 18.715 -1.732 -14.049 1.00 68.50 82 LEU A N 1
ATOM 647 C CA . LEU A 1 82 ? 19.286 -3.008 -13.636 1.00 68.50 82 LEU A CA 1
ATOM 648 C C . LEU A 1 82 ? 20.433 -3.397 -14.587 1.00 68.50 82 LEU A C 1
ATOM 650 O O . LEU A 1 82 ? 20.247 -3.518 -15.796 1.00 68.50 82 LEU A O 1
ATOM 654 N N . GLY A 1 83 ? 21.646 -3.537 -14.049 1.00 66.88 83 GLY A N 1
ATOM 655 C CA . GLY A 1 83 ? 22.855 -3.842 -14.829 1.00 66.88 83 GLY A CA 1
ATOM 656 C C . GLY A 1 83 ? 23.472 -2.658 -15.591 1.00 66.88 83 GLY A C 1
ATOM 657 O O . GLY A 1 83 ? 24.556 -2.808 -16.150 1.00 66.88 83 GLY A O 1
ATOM 658 N N . LYS A 1 84 ? 22.834 -1.480 -15.590 1.00 67.81 84 LYS A N 1
ATOM 659 C CA . LYS A 1 84 ? 23.361 -0.249 -16.215 1.00 67.81 84 LYS A CA 1
ATOM 660 C C . LYS A 1 84 ? 24.047 0.673 -15.212 1.00 67.81 84 LYS A C 1
ATOM 662 O O . LYS A 1 84 ? 24.947 1.426 -15.577 1.00 67.81 84 LYS A O 1
ATOM 667 N N . ILE A 1 85 ? 23.644 0.612 -13.945 1.00 61.28 85 ILE A N 1
ATOM 668 C CA . ILE A 1 85 ? 24.283 1.366 -12.867 1.00 61.28 85 ILE A CA 1
ATOM 669 C C . ILE A 1 85 ? 25.462 0.547 -12.337 1.00 61.28 85 ILE A C 1
ATOM 671 O O . ILE A 1 85 ? 25.286 -0.585 -11.882 1.00 61.28 85 ILE A O 1
ATOM 675 N N . LYS A 1 86 ? 26.673 1.128 -12.353 1.00 56.47 86 LYS A N 1
ATOM 676 C CA . LYS A 1 86 ? 27.781 0.617 -11.535 1.00 56.47 86 LYS A CA 1
ATOM 677 C C . LYS A 1 86 ? 27.315 0.690 -10.093 1.00 56.47 86 LYS A C 1
ATOM 679 O O . LYS A 1 86 ? 27.226 1.786 -9.543 1.00 56.47 86 LYS A O 1
ATOM 684 N N . GLN A 1 87 ? 26.983 -0.461 -9.513 1.00 57.00 87 GLN A N 1
ATOM 685 C CA . GLN A 1 87 ? 26.630 -0.529 -8.106 1.00 57.00 87 GLN A CA 1
ATOM 686 C C . GLN A 1 87 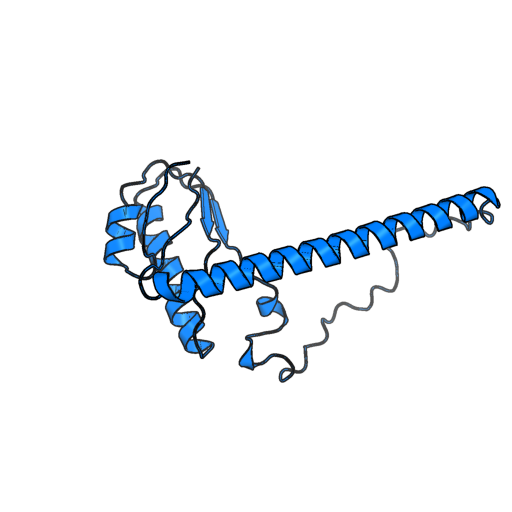? 27.743 0.167 -7.340 1.00 57.00 87 GLN A C 1
ATOM 688 O O . GLN A 1 87 ? 28.915 -0.194 -7.480 1.00 57.00 87 GLN A O 1
ATOM 693 N N . HIS A 1 88 ? 27.385 1.207 -6.590 1.00 52.62 88 HIS A N 1
ATOM 694 C CA . HIS A 1 88 ? 28.337 1.784 -5.671 1.00 52.62 88 HIS A CA 1
ATOM 695 C C . HIS A 1 88 ? 28.740 0.627 -4.771 1.00 52.62 88 HIS A C 1
ATOM 697 O O . HIS A 1 88 ? 27.873 0.035 -4.124 1.00 52.62 88 HIS A O 1
ATOM 703 N N . THR A 1 89 ? 30.020 0.244 -4.786 1.00 47.31 89 THR A N 1
ATOM 704 C CA . THR A 1 89 ? 30.514 -0.726 -3.820 1.00 47.31 89 THR A CA 1
ATOM 705 C C . THR A 1 89 ? 30.061 -0.175 -2.488 1.00 47.31 89 THR A C 1
ATOM 707 O O . THR A 1 89 ? 30.416 0.962 -2.144 1.00 47.31 89 THR A O 1
ATOM 710 N N . LEU A 1 90 ? 29.187 -0.912 -1.802 1.00 47.38 90 LEU A N 1
ATOM 711 C CA . LEU A 1 90 ? 28.872 -0.592 -0.433 1.00 47.38 90 LEU A CA 1
ATOM 712 C C . LEU A 1 90 ? 30.241 -0.530 0.228 1.00 47.38 90 LEU A C 1
ATOM 714 O O . LEU A 1 90 ? 30.945 -1.538 0.284 1.00 47.38 90 LEU A O 1
ATOM 718 N N . LYS A 1 91 ? 30.670 0.667 0.637 1.00 45.28 91 LYS A N 1
ATOM 719 C CA . LYS A 1 91 ? 31.895 0.849 1.415 1.00 45.28 91 LYS A CA 1
ATOM 720 C C . LYS A 1 91 ? 31.628 0.333 2.828 1.00 45.28 91 LYS A C 1
ATOM 722 O O . LYS A 1 91 ? 31.880 1.020 3.807 1.00 45.28 91 LYS A O 1
ATOM 727 N N . PHE A 1 92 ? 31.077 -0.867 2.942 1.00 53.31 92 PHE A N 1
ATOM 728 C CA . PHE A 1 92 ? 31.353 -1.700 4.080 1.00 53.31 92 PHE A CA 1
ATOM 729 C C . PHE A 1 92 ? 32.793 -2.145 3.847 1.00 53.31 92 PHE A C 1
ATOM 731 O O . PHE A 1 92 ? 33.062 -2.801 2.835 1.00 53.31 92 PHE A O 1
ATOM 738 N N . PRO A 1 93 ? 33.748 -1.749 4.706 1.00 53.00 93 PRO A N 1
ATOM 739 C CA . PRO A 1 93 ? 35.012 -2.459 4.742 1.00 53.00 93 PRO A CA 1
ATOM 740 C C . PRO A 1 93 ? 34.652 -3.941 4.786 1.00 53.00 93 PRO A C 1
ATOM 742 O O . PRO A 1 93 ? 33.759 -4.312 5.556 1.00 53.00 93 PRO A O 1
ATOM 745 N N . LEU A 1 94 ? 35.291 -4.773 3.958 1.00 50.81 94 LEU A N 1
ATOM 746 C CA . LEU A 1 94 ? 35.279 -6.207 4.220 1.00 50.81 94 LEU A CA 1
ATOM 747 C C . LEU A 1 94 ? 35.629 -6.337 5.699 1.00 50.81 94 LEU A C 1
ATOM 749 O O . LEU A 1 94 ? 36.709 -5.924 6.116 1.00 50.81 94 LEU A O 1
ATOM 753 N N . MET A 1 95 ? 34.663 -6.756 6.507 1.00 42.16 95 MET A N 1
ATOM 754 C CA . MET A 1 95 ? 34.814 -6.747 7.947 1.00 42.16 95 MET A CA 1
ATOM 755 C C . MET A 1 95 ? 35.753 -7.911 8.252 1.00 42.16 95 MET A C 1
ATOM 757 O O . MET A 1 95 ? 35.333 -9.059 8.321 1.00 42.16 95 MET A O 1
ATOM 761 N N . THR A 1 96 ? 37.054 -7.623 8.309 1.00 52.62 96 THR A N 1
ATOM 762 C CA . THR A 1 96 ? 38.131 -8.623 8.363 1.00 52.62 96 THR A CA 1
ATOM 763 C C . THR A 1 96 ? 38.226 -9.339 9.705 1.00 52.62 96 THR A C 1
ATOM 765 O O . THR A 1 96 ? 39.019 -10.267 9.833 1.00 52.62 96 THR A O 1
ATOM 768 N N . SER A 1 97 ? 37.401 -8.965 10.687 1.00 55.59 97 SER A N 1
ATOM 769 C CA . SER A 1 97 ? 37.436 -9.556 12.021 1.00 55.59 97 SER A CA 1
ATOM 770 C C . SER A 1 97 ? 36.028 -9.776 12.586 1.00 55.59 97 SER A C 1
ATOM 772 O O . SER A 1 97 ? 35.248 -8.821 12.677 1.00 55.59 97 SER A O 1
ATOM 774 N N . PRO A 1 98 ? 35.693 -11.003 13.033 1.00 50.66 98 PRO A N 1
ATOM 775 C CA . PRO A 1 98 ? 34.534 -11.239 13.886 1.00 50.66 98 PRO A CA 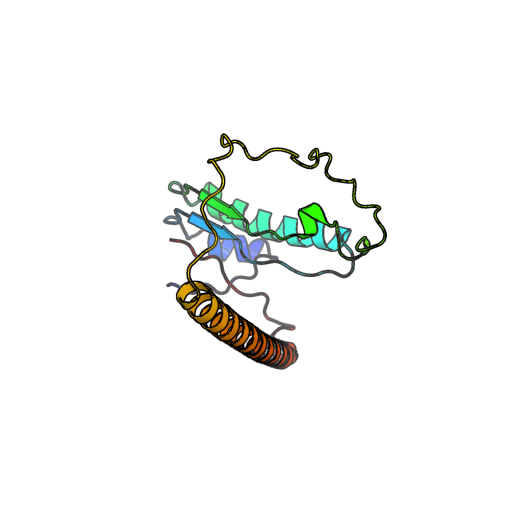1
ATOM 776 C C . PRO A 1 98 ? 34.692 -10.445 15.191 1.00 50.66 98 PRO A C 1
ATOM 778 O O . PRO A 1 98 ? 35.779 -10.405 15.762 1.00 50.66 98 PRO A O 1
ATOM 781 N N . ARG A 1 99 ? 33.612 -9.848 15.714 1.00 65.12 99 ARG A N 1
ATOM 782 C CA . ARG A 1 99 ? 33.604 -9.157 17.026 1.00 65.12 99 ARG A CA 1
ATOM 783 C C . ARG A 1 99 ? 33.640 -10.127 18.215 1.00 65.12 99 ARG A C 1
ATOM 785 O O . ARG A 1 99 ? 32.989 -9.890 19.227 1.00 65.12 99 ARG A O 1
ATOM 792 N N . LEU A 1 100 ? 34.348 -11.243 18.089 1.00 48.97 100 LEU A N 1
ATOM 793 C CA . LEU A 1 100 ? 34.496 -12.226 19.152 1.00 48.97 100 LEU A CA 1
ATOM 794 C C . LEU A 1 100 ? 35.964 -12.658 19.216 1.00 48.97 100 LEU A C 1
ATOM 796 O O . LEU A 1 100 ? 36.534 -12.970 18.168 1.00 48.97 100 LEU A O 1
ATOM 800 N N . PRO A 1 101 ? 36.588 -12.678 20.409 1.00 42.72 101 PRO A N 1
ATOM 801 C CA . PRO A 1 101 ? 37.934 -13.209 20.560 1.00 42.72 101 PRO A CA 1
ATOM 802 C C . PRO A 1 101 ? 37.971 -14.647 20.036 1.00 42.72 101 PRO A C 1
ATOM 804 O O . PRO A 1 101 ? 37.089 -15.458 20.329 1.00 42.72 101 PRO A O 1
ATOM 807 N N . SER A 1 102 ? 38.983 -14.951 19.226 1.00 48.59 102 SER A N 1
ATOM 808 C CA . SER A 1 102 ? 39.195 -16.276 18.652 1.00 48.59 102 SER A CA 1
ATOM 809 C C . SER A 1 102 ? 39.304 -17.314 19.768 1.00 48.59 102 SER A C 1
ATOM 811 O O . SER A 1 102 ? 40.247 -17.292 20.561 1.00 48.59 102 SER A O 1
ATOM 813 N N . ARG A 1 103 ? 38.331 -18.227 19.831 1.00 47.06 103 ARG A N 1
ATOM 814 C CA . ARG A 1 103 ? 38.380 -19.397 20.712 1.00 47.06 103 ARG A CA 1
ATOM 815 C C . ARG A 1 103 ? 39.541 -20.299 20.255 1.00 47.06 103 ARG A C 1
ATOM 817 O O . ARG A 1 103 ? 39.694 -20.475 19.045 1.00 47.06 103 ARG A O 1
ATOM 824 N N . PRO A 1 104 ? 40.354 -20.863 21.168 1.00 55.72 104 PRO A N 1
ATOM 825 C CA . PRO A 1 104 ? 41.443 -21.761 20.792 1.00 55.72 104 PRO A CA 1
ATOM 826 C C . PRO A 1 104 ? 40.930 -22.937 19.954 1.00 55.72 104 PRO A C 1
ATOM 828 O O . PRO A 1 104 ? 39.808 -23.414 20.152 1.00 55.72 104 PRO A O 1
ATOM 831 N N . SER A 1 105 ? 41.761 -23.368 19.002 1.00 56.69 105 SER A N 1
ATOM 832 C CA . SER A 1 105 ? 41.461 -24.422 18.035 1.00 56.69 105 SER A CA 1
ATOM 833 C C . SER A 1 105 ? 41.004 -25.699 18.742 1.00 56.69 105 SER A C 1
ATOM 835 O O . SER A 1 105 ? 41.742 -26.334 19.491 1.00 56.69 105 SER A O 1
ATOM 837 N N . SER A 1 106 ? 39.750 -26.075 18.503 1.00 57.41 106 SER A N 1
ATOM 838 C CA . SER A 1 106 ? 39.187 -27.340 18.966 1.00 57.41 106 SER A CA 1
ATOM 839 C C . SER A 1 106 ? 39.828 -28.521 18.225 1.00 57.41 106 SER A C 1
ATOM 841 O O . SER A 1 106 ? 40.094 -28.397 17.024 1.00 57.41 106 SER A O 1
ATOM 843 N N . PRO A 1 107 ? 40.025 -29.678 18.884 1.00 70.94 107 PRO A N 1
ATOM 844 C CA . PRO A 1 107 ? 40.548 -30.878 18.235 1.00 70.94 107 PRO A CA 1
ATOM 845 C C . PRO A 1 107 ? 39.644 -31.339 17.075 1.00 70.94 107 PRO A C 1
ATOM 847 O O . PRO A 1 107 ? 38.439 -31.060 17.090 1.00 70.94 107 PRO A O 1
ATOM 850 N N . PRO A 1 108 ? 40.199 -32.040 16.064 1.00 63.22 108 PRO A N 1
ATOM 851 C CA . PRO A 1 108 ? 39.432 -32.482 14.906 1.00 63.22 108 PRO A CA 1
ATOM 852 C C . PRO A 1 108 ? 38.273 -33.384 15.349 1.00 63.22 108 PRO A C 1
ATOM 854 O O . PRO A 1 108 ? 38.445 -34.225 16.238 1.00 63.22 108 PRO A O 1
ATOM 857 N N . PRO A 1 109 ? 37.082 -33.225 14.751 1.00 60.56 109 PRO A N 1
ATOM 858 C CA . PRO A 1 109 ? 35.903 -33.900 15.248 1.00 60.56 109 PRO A CA 1
ATOM 859 C C . PRO A 1 109 ? 35.987 -35.417 14.991 1.00 60.56 109 PRO A C 1
ATOM 861 O O . PRO A 1 109 ? 36.525 -35.853 13.967 1.00 60.56 109 PRO A O 1
ATOM 864 N N . PRO A 1 110 ? 35.448 -36.251 15.899 1.00 69.62 110 PRO A N 1
ATOM 865 C CA . PRO A 1 110 ? 35.492 -37.704 15.767 1.00 69.62 110 PRO A CA 1
ATOM 866 C C . PRO A 1 110 ? 34.776 -38.161 14.489 1.00 69.62 110 PRO A C 1
ATOM 868 O O . PRO A 1 110 ? 33.830 -37.526 14.033 1.00 69.62 110 PRO A O 1
ATOM 871 N N . ARG A 1 111 ? 35.174 -39.304 13.913 1.00 63.31 111 ARG A N 1
ATOM 872 C CA . ARG A 1 111 ? 34.639 -39.829 12.632 1.00 63.31 111 ARG A CA 1
ATOM 873 C C . ARG A 1 111 ? 33.100 -39.932 12.573 1.00 63.31 111 ARG A C 1
ATOM 875 O O . ARG A 1 111 ? 32.532 -39.882 11.484 1.00 63.31 111 ARG A O 1
ATOM 882 N N . ALA A 1 112 ? 32.422 -40.034 13.719 1.00 60.72 112 ALA A N 1
ATOM 883 C CA . ALA A 1 112 ? 30.961 -39.979 13.828 1.00 60.72 112 ALA A CA 1
ATOM 884 C C . ALA A 1 112 ? 30.373 -38.615 13.405 1.00 60.72 112 ALA A C 1
ATOM 886 O O . ALA A 1 112 ? 29.326 -38.566 12.764 1.00 60.72 112 ALA A O 1
ATOM 887 N N . PHE A 1 113 ? 31.085 -37.519 13.673 1.00 59.72 113 PHE A N 1
ATOM 888 C CA . PHE A 1 113 ? 30.701 -36.160 13.294 1.00 59.72 113 PHE A CA 1
ATOM 889 C C . PHE A 1 113 ? 30.707 -35.960 11.775 1.00 59.72 113 PHE A C 1
ATOM 891 O O . PHE A 1 113 ? 29.802 -35.334 11.237 1.00 59.72 113 PHE A O 1
ATOM 898 N N . LEU A 1 114 ? 31.663 -36.562 11.053 1.00 60.28 114 LEU A N 1
ATOM 899 C CA . LEU A 1 114 ? 31.671 -36.522 9.584 1.00 60.28 114 LEU A CA 1
ATOM 900 C C . LEU A 1 114 ? 30.502 -37.301 8.966 1.00 60.28 114 LEU A C 1
ATOM 902 O O . LEU A 1 114 ? 30.004 -36.914 7.909 1.00 60.28 114 LEU A O 1
ATOM 906 N N . ARG A 1 115 ? 30.046 -38.386 9.608 1.00 63.12 115 ARG A N 1
ATOM 907 C CA . ARG A 1 115 ? 28.839 -39.105 9.165 1.00 63.12 115 ARG A CA 1
ATOM 908 C C . ARG A 1 115 ? 27.592 -38.254 9.384 1.00 63.12 115 ARG A C 1
ATOM 910 O O . ARG A 1 115 ? 26.796 -38.125 8.463 1.00 63.12 115 ARG A O 1
ATOM 917 N N . LEU A 1 116 ? 27.475 -37.615 10.548 1.00 66.31 116 LEU A N 1
ATOM 918 C CA . LEU A 1 116 ? 26.355 -36.727 10.858 1.00 66.31 116 LEU A CA 1
ATOM 919 C C . LEU A 1 116 ? 26.318 -35.503 9.929 1.00 66.31 116 LEU A C 1
ATOM 921 O O . LEU A 1 116 ? 25.261 -35.166 9.408 1.00 66.31 116 LEU A O 1
ATOM 925 N N . ALA A 1 117 ? 27.472 -34.890 9.648 1.00 66.50 117 ALA A N 1
ATOM 926 C CA . ALA A 1 117 ? 27.590 -33.756 8.733 1.00 66.50 117 ALA A CA 1
ATOM 927 C C . ALA A 1 117 ? 27.197 -34.122 7.292 1.00 66.50 117 ALA A C 1
ATOM 929 O O . ALA A 1 117 ? 26.537 -33.337 6.617 1.00 66.50 117 ALA A O 1
ATOM 930 N N . ARG A 1 118 ? 27.543 -35.331 6.825 1.00 71.94 118 ARG A N 1
ATOM 931 C CA . ARG A 1 118 ? 27.105 -35.831 5.511 1.00 71.94 118 ARG A CA 1
ATOM 932 C C . ARG A 1 118 ? 25.596 -36.041 5.449 1.00 71.94 118 ARG A C 1
ATOM 934 O O . ARG A 1 118 ? 24.983 -35.625 4.472 1.00 71.94 118 ARG A O 1
ATOM 941 N N . THR A 1 119 ? 24.995 -36.618 6.489 1.00 71.44 119 THR A N 1
ATOM 942 C CA . THR A 1 119 ? 23.534 -36.753 6.567 1.00 71.44 119 THR A CA 1
ATOM 943 C C . THR A 1 119 ? 22.860 -35.384 6.619 1.00 71.44 119 THR A C 1
ATOM 945 O O . THR A 1 119 ? 21.874 -35.163 5.927 1.00 71.44 119 THR A O 1
ATOM 948 N N . PHE A 1 120 ? 23.424 -34.432 7.363 1.00 77.81 120 PHE A N 1
ATOM 949 C CA . PHE A 1 120 ? 22.888 -33.077 7.469 1.00 77.81 120 PHE A CA 1
ATOM 950 C C . PHE A 1 120 ? 22.947 -32.319 6.135 1.00 77.81 120 PHE A C 1
ATOM 952 O O . PHE A 1 120 ? 21.967 -31.690 5.740 1.00 77.81 120 PHE A O 1
ATOM 959 N N . LEU A 1 121 ? 24.063 -32.421 5.405 1.00 77.94 121 LEU A N 1
ATOM 960 C CA . LEU A 1 121 ? 24.209 -31.845 4.065 1.00 77.94 121 LEU A CA 1
ATOM 961 C C . LEU A 1 121 ? 23.247 -32.489 3.062 1.00 77.94 121 LEU A C 1
ATOM 963 O O . LEU A 1 121 ? 22.648 -31.781 2.259 1.00 77.94 121 LEU A O 1
ATOM 967 N N . PHE A 1 122 ? 23.059 -33.808 3.133 1.00 82.94 122 PHE A N 1
ATOM 968 C CA . PHE A 1 122 ? 22.120 -34.522 2.272 1.00 82.94 122 PHE A CA 1
ATOM 969 C C . PHE A 1 122 ? 20.669 -34.098 2.533 1.00 82.94 122 PHE A C 1
ATOM 971 O O . PHE A 1 122 ? 19.945 -33.777 1.594 1.00 82.94 122 PHE A O 1
ATOM 978 N N . VAL A 1 123 ? 20.260 -34.012 3.803 1.00 79.62 123 VAL A N 1
ATOM 979 C CA . VAL A 1 123 ? 18.918 -33.542 4.187 1.00 79.62 123 VAL A CA 1
ATOM 980 C C . VAL A 1 123 ? 18.723 -32.071 3.814 1.00 79.62 123 VAL A C 1
ATOM 982 O O . VAL A 1 123 ? 17.668 -31.710 3.299 1.00 79.62 123 VAL A O 1
ATOM 985 N N . SER A 1 124 ? 19.746 -31.231 3.989 1.00 78.69 124 SER A N 1
ATOM 986 C CA . SER A 1 124 ? 19.702 -29.820 3.585 1.00 78.69 124 SER A CA 1
ATOM 987 C C . SER A 1 124 ? 19.551 -29.669 2.072 1.00 78.69 124 SER A C 1
ATOM 989 O O . SER A 1 124 ? 18.727 -28.883 1.617 1.00 78.69 124 SER A O 1
ATOM 991 N N . LEU A 1 125 ? 20.280 -30.458 1.278 1.00 85.19 125 LEU A N 1
ATOM 992 C CA . LEU A 1 125 ? 20.152 -30.456 -0.179 1.00 85.19 125 LEU A CA 1
ATOM 993 C C . LEU A 1 125 ? 18.761 -30.930 -0.621 1.00 85.19 125 LEU A C 1
ATOM 995 O O . LEU A 1 125 ? 18.167 -30.327 -1.512 1.00 85.19 125 LEU A O 1
ATOM 999 N N . LEU A 1 126 ? 18.213 -31.958 0.035 1.00 85.31 126 LEU A N 1
ATOM 1000 C CA . LEU A 1 126 ? 16.862 -32.454 -0.229 1.00 85.31 126 LEU A CA 1
ATOM 1001 C C . LEU A 1 126 ? 15.797 -31.395 0.097 1.00 85.31 126 LEU A C 1
ATOM 1003 O O . LEU A 1 126 ? 14.876 -31.189 -0.687 1.00 85.31 126 LEU A O 1
ATOM 1007 N N . MET A 1 127 ? 15.949 -30.680 1.216 1.00 76.56 127 MET A N 1
ATOM 1008 C CA . MET A 1 127 ? 15.062 -29.576 1.593 1.00 76.56 127 MET A CA 1
ATOM 1009 C C . MET A 1 127 ? 15.178 -28.392 0.630 1.00 76.56 127 MET A C 1
ATOM 1011 O O . MET A 1 127 ? 14.167 -27.771 0.316 1.00 76.56 127 MET A O 1
ATOM 1015 N N . ILE A 1 128 ? 16.379 -28.078 0.137 1.00 82.25 128 ILE A N 1
ATOM 1016 C CA . ILE A 1 128 ? 16.588 -27.022 -0.864 1.00 82.25 128 ILE A CA 1
ATOM 1017 C C . ILE A 1 128 ? 15.921 -27.406 -2.188 1.00 82.25 128 ILE A C 1
ATOM 1019 O O . ILE A 1 128 ? 15.198 -26.594 -2.757 1.00 82.25 128 ILE A O 1
ATOM 1023 N N . LEU A 1 129 ? 16.101 -28.645 -2.650 1.00 83.06 129 LEU A N 1
ATOM 1024 C CA . LEU A 1 129 ? 15.453 -29.161 -3.859 1.00 83.06 129 LEU A CA 1
ATOM 1025 C C . LEU A 1 129 ? 13.926 -29.173 -3.722 1.00 83.06 129 LEU A C 1
ATOM 1027 O O . LEU A 1 129 ? 13.235 -28.741 -4.640 1.00 83.06 129 LEU A O 1
ATOM 1031 N N . TYR A 1 130 ? 13.404 -29.597 -2.569 1.00 82.19 130 TYR A N 1
ATOM 1032 C CA . TYR A 1 130 ? 11.973 -29.556 -2.275 1.00 82.19 130 TYR A CA 1
ATOM 1033 C C . TYR A 1 130 ? 11.435 -28.121 -2.284 1.00 82.19 130 TYR A C 1
ATOM 1035 O O . TYR A 1 130 ? 10.423 -27.854 -2.923 1.00 82.19 130 TYR A O 1
ATOM 1043 N N . ASN A 1 131 ? 12.136 -27.180 -1.641 1.00 74.19 131 ASN A N 1
ATOM 1044 C CA . ASN A 1 131 ? 11.750 -25.769 -1.649 1.00 74.19 131 ASN A CA 1
ATOM 1045 C C . ASN A 1 131 ? 11.823 -25.156 -3.050 1.00 74.19 131 ASN A C 1
ATOM 1047 O O . ASN A 1 131 ? 10.934 -24.396 -3.397 1.00 74.19 131 ASN A O 1
ATOM 1051 N N . LEU A 1 132 ? 12.821 -25.497 -3.873 1.00 82.56 132 LEU A N 1
ATOM 1052 C CA . LEU A 1 132 ? 12.914 -25.053 -5.271 1.00 82.56 132 LEU A CA 1
ATOM 1053 C C . LEU A 1 132 ? 11.769 -25.604 -6.126 1.00 82.56 132 LEU A C 1
ATOM 1055 O O . LEU A 1 132 ? 11.190 -24.864 -6.917 1.00 82.56 132 LEU A O 1
ATOM 1059 N N . LEU A 1 133 ? 11.413 -26.879 -5.946 1.00 80.12 133 LEU A N 1
ATOM 1060 C CA . LEU A 1 133 ? 10.286 -27.496 -6.643 1.00 80.12 133 LEU A CA 1
ATOM 1061 C C . LEU A 1 133 ? 8.956 -26.861 -6.210 1.00 80.12 133 LEU A C 1
ATOM 1063 O O . LEU A 1 133 ? 8.116 -26.544 -7.049 1.00 80.12 133 LEU A O 1
ATOM 1067 N N . PHE A 1 134 ? 8.790 -26.622 -4.907 1.00 78.38 134 PHE A N 1
ATOM 1068 C CA . PHE A 1 134 ? 7.612 -25.976 -4.333 1.00 78.38 134 PHE A CA 1
ATOM 1069 C C . PHE A 1 134 ? 7.500 -24.507 -4.760 1.00 78.38 134 PHE A C 1
ATOM 1071 O O . PHE A 1 134 ? 6.415 -24.070 -5.140 1.00 78.38 134 PHE A O 1
ATOM 1078 N N . LEU A 1 135 ? 8.609 -23.758 -4.788 1.00 73.19 135 LEU A N 1
ATOM 1079 C CA . LEU A 1 135 ? 8.643 -22.402 -5.338 1.00 73.19 135 LEU A CA 1
ATOM 1080 C C . LEU A 1 135 ? 8.287 -22.413 -6.823 1.00 73.19 135 LEU A C 1
ATOM 1082 O O . LEU A 1 135 ? 7.493 -21.587 -7.248 1.00 73.19 135 LEU A O 1
ATOM 1086 N N . GLY A 1 136 ? 8.838 -23.347 -7.602 1.00 78.50 136 GLY A N 1
ATOM 1087 C CA . GLY A 1 136 ? 8.565 -23.465 -9.034 1.00 78.50 136 GLY A CA 1
ATOM 1088 C C . GLY A 1 136 ? 7.095 -23.760 -9.327 1.00 78.50 136 GLY A C 1
ATOM 1089 O O . GLY A 1 136 ? 6.490 -23.098 -10.166 1.00 78.50 136 GLY A O 1
ATOM 1090 N N . LEU A 1 137 ? 6.493 -24.693 -8.585 1.00 74.69 137 LEU A N 1
ATOM 1091 C CA . LEU A 1 137 ? 5.064 -25.004 -8.675 1.00 74.69 137 LEU A CA 1
ATOM 1092 C C . LEU A 1 137 ? 4.194 -23.829 -8.219 1.00 74.69 137 LEU A C 1
ATOM 1094 O O . LEU A 1 137 ? 3.180 -23.551 -8.849 1.00 74.69 137 LEU A O 1
ATOM 1098 N N . SER A 1 138 ? 4.613 -23.097 -7.185 1.00 74.56 138 SER A N 1
ATOM 1099 C CA . SER A 1 138 ? 3.925 -21.884 -6.729 1.00 74.56 138 SER A CA 1
ATOM 1100 C C . SER A 1 138 ? 4.022 -20.756 -7.758 1.00 74.56 138 SER A C 1
ATOM 1102 O O . SER A 1 138 ? 3.055 -20.037 -7.968 1.00 74.56 138 SER A O 1
ATOM 1104 N N . PHE A 1 139 ? 5.160 -20.619 -8.442 1.00 74.06 139 PHE A N 1
ATOM 1105 C CA . PHE A 1 139 ? 5.359 -19.628 -9.498 1.00 74.06 139 PHE A CA 1
ATOM 1106 C C . PHE A 1 139 ? 4.546 -19.969 -10.749 1.00 74.06 139 PHE A C 1
ATOM 1108 O O . PHE A 1 139 ? 3.984 -19.078 -11.371 1.00 74.06 139 PHE A O 1
ATOM 1115 N N . LEU A 1 140 ? 4.437 -21.256 -11.092 1.00 74.56 140 LEU A N 1
ATOM 1116 C CA . LEU A 1 140 ? 3.552 -21.747 -12.150 1.00 74.56 140 LEU A CA 1
ATOM 1117 C C . LEU A 1 140 ? 2.079 -21.559 -11.790 1.00 74.56 140 LEU A C 1
ATOM 1119 O O . LEU A 1 140 ? 1.313 -21.123 -12.639 1.00 74.56 140 LEU A O 1
ATOM 1123 N N . ALA A 1 141 ? 1.689 -21.829 -10.543 1.00 72.81 141 ALA A N 1
ATOM 1124 C CA . ALA A 1 141 ? 0.338 -21.570 -10.059 1.00 72.81 141 ALA A CA 1
ATOM 1125 C C . ALA A 1 141 ? 0.023 -20.069 -10.062 1.00 72.81 141 ALA A C 1
ATOM 1127 O O . ALA A 1 141 ? -1.053 -19.684 -10.499 1.00 72.81 141 ALA A O 1
ATOM 1128 N N . PHE A 1 142 ? 0.971 -19.218 -9.659 1.00 72.38 142 PHE A N 1
ATOM 1129 C CA . PHE A 1 142 ? 0.835 -17.765 -9.722 1.00 72.38 142 PHE A CA 1
ATOM 1130 C C . PHE A 1 142 ? 0.782 -17.258 -11.164 1.00 72.38 142 PHE A C 1
ATOM 1132 O O . PHE A 1 142 ? -0.055 -16.427 -11.475 1.00 72.38 142 PHE A O 1
ATOM 1139 N N . ALA A 1 143 ? 1.618 -17.774 -12.067 1.00 69.38 143 ALA A N 1
ATOM 1140 C CA . ALA A 1 143 ? 1.582 -17.416 -13.482 1.00 69.38 143 ALA A CA 1
ATOM 1141 C C . ALA A 1 143 ? 0.282 -17.885 -14.149 1.00 69.38 143 ALA A C 1
ATOM 1143 O O . ALA A 1 143 ? -0.315 -17.136 -14.912 1.00 69.38 143 ALA A O 1
ATOM 1144 N N . TYR A 1 144 ? -0.187 -19.093 -13.831 1.00 71.25 144 TYR A N 1
ATOM 1145 C CA . TYR A 1 144 ? -1.463 -19.621 -14.307 1.00 71.25 144 TYR A CA 1
ATOM 1146 C C . TYR A 1 144 ? -2.642 -18.811 -13.761 1.00 71.25 144 TYR A C 1
ATOM 1148 O O . TYR A 1 144 ? -3.526 -18.440 -14.525 1.00 71.25 144 TYR A O 1
ATOM 1156 N N . TYR A 1 145 ? -2.626 -18.472 -12.469 1.00 63.62 145 TYR A N 1
ATOM 1157 C CA . TYR A 1 145 ? -3.634 -17.621 -11.841 1.00 63.62 145 TYR A CA 1
ATOM 1158 C C . TYR A 1 145 ? -3.609 -16.206 -12.432 1.00 63.62 145 TYR A C 1
ATOM 1160 O O . TYR A 1 145 ? -4.646 -15.726 -12.857 1.00 63.62 145 TYR A O 1
ATOM 1168 N N . ALA A 1 146 ? -2.436 -15.593 -12.606 1.00 61.03 146 ALA A N 1
ATOM 1169 C CA . ALA A 1 146 ? -2.276 -14.284 -13.241 1.00 61.03 146 ALA A CA 1
ATOM 1170 C C . ALA A 1 146 ? -2.676 -14.281 -14.731 1.00 61.03 146 ALA A C 1
ATOM 1172 O O . ALA A 1 146 ? -3.187 -13.279 -15.228 1.00 61.03 146 ALA A O 1
ATOM 1173 N N . MET A 1 147 ? -2.478 -15.388 -15.460 1.00 60.94 147 MET A N 1
ATOM 1174 C CA . MET A 1 147 ? -2.980 -15.533 -16.831 1.00 60.94 147 MET A CA 1
ATOM 1175 C C . MET A 1 147 ? -4.500 -15.721 -16.864 1.00 60.94 147 MET A C 1
ATOM 1177 O O . MET A 1 147 ? -5.151 -15.092 -17.694 1.00 60.94 147 MET A O 1
ATOM 1181 N N . ALA A 1 148 ? -5.072 -16.511 -15.951 1.00 56.81 148 ALA A N 1
ATOM 1182 C CA . ALA A 1 148 ? -6.521 -16.661 -15.800 1.00 56.81 148 ALA A CA 1
ATOM 1183 C C . ALA A 1 148 ? -7.190 -15.350 -15.347 1.00 56.81 148 ALA A C 1
ATOM 1185 O O . ALA A 1 148 ? -8.300 -15.033 -15.766 1.00 56.81 148 ALA A O 1
ATOM 1186 N N . GLU A 1 149 ? -6.484 -14.534 -14.565 1.00 48.97 149 GLU A N 1
ATOM 1187 C CA . GLU A 1 149 ? -6.908 -13.187 -14.205 1.00 48.97 149 GLU A CA 1
ATOM 1188 C C . GLU A 1 149 ? -6.708 -12.192 -15.345 1.00 48.97 149 GLU A C 1
ATOM 1190 O O . GLU A 1 149 ? -7.393 -11.189 -15.356 1.00 48.97 149 GLU A O 1
ATOM 1195 N N . SER A 1 150 ? -5.885 -12.425 -16.369 1.00 44.88 150 SER A N 1
ATOM 1196 C CA . SER A 1 150 ? -5.714 -11.430 -17.446 1.00 44.88 150 SER A CA 1
ATOM 1197 C C . SER A 1 150 ? -6.994 -11.146 -18.260 1.00 44.88 150 SER A C 1
ATOM 1199 O O . SER A 1 150 ? -7.120 -10.059 -18.832 1.00 44.88 150 SER A O 1
ATOM 1201 N N . GLU A 1 151 ? -7.973 -12.060 -18.242 1.00 40.91 151 GLU A N 1
ATOM 1202 C CA . GLU A 1 151 ? -9.320 -11.839 -18.795 1.00 40.91 151 GLU A CA 1
ATOM 1203 C C . GLU A 1 151 ? -10.286 -11.146 -17.814 1.00 40.91 151 GLU A C 1
ATOM 1205 O O . GLU A 1 151 ? -11.207 -10.466 -18.260 1.00 40.91 151 GLU A O 1
ATOM 1210 N N . SER A 1 152 ? -10.056 -11.225 -16.496 1.00 39.72 152 SER A N 1
ATOM 1211 C CA . SER A 1 152 ? -10.924 -10.622 -15.461 1.00 39.72 152 SER A CA 1
ATOM 1212 C C . SER A 1 152 ? -10.346 -9.346 -14.811 1.00 39.72 152 SER A C 1
ATOM 1214 O O . SER A 1 152 ? -11.086 -8.495 -14.326 1.00 39.72 152 SER A O 1
ATOM 1216 N N . TYR A 1 153 ? -9.026 -9.178 -14.823 1.00 37.91 153 TYR A N 1
ATOM 1217 C CA . TYR A 1 153 ? -8.229 -8.181 -14.093 1.00 37.91 153 TYR A CA 1
ATOM 1218 C C . TYR A 1 153 ? -7.955 -6.927 -14.921 1.00 37.91 153 TYR A C 1
ATOM 1220 O O . TYR A 1 153 ? -7.530 -5.905 -14.389 1.00 37.91 153 TYR A O 1
ATOM 1228 N N . ARG A 1 154 ? -8.290 -6.939 -16.219 1.00 37.28 154 ARG A N 1
ATOM 1229 C CA . ARG A 1 154 ? -8.364 -5.693 -16.994 1.00 37.28 154 ARG A CA 1
ATOM 1230 C C . ARG A 1 154 ? -9.414 -4.723 -16.410 1.00 37.28 154 ARG A C 1
ATOM 1232 O O . ARG A 1 154 ? -9.347 -3.539 -16.714 1.00 37.28 154 ARG A O 1
ATOM 1239 N N . ASN A 1 155 ? -10.303 -5.211 -15.531 1.00 36.03 155 ASN A N 1
ATOM 1240 C CA . ASN A 1 155 ? -11.407 -4.462 -14.925 1.00 36.03 155 ASN A CA 1
ATOM 1241 C C . ASN A 1 155 ? -11.453 -4.499 -13.378 1.00 36.03 155 ASN A C 1
ATOM 1243 O O . ASN A 1 155 ? -12.486 -4.155 -12.807 1.00 36.03 155 ASN A O 1
ATOM 1247 N N . SER A 1 156 ? -10.418 -4.954 -12.660 1.00 34.50 156 SER A N 1
ATOM 1248 C CA . SER A 1 156 ? -10.489 -5.048 -11.187 1.00 34.50 156 SER A CA 1
ATOM 1249 C C . SER A 1 156 ? -9.135 -4.855 -10.508 1.00 34.50 156 SER A C 1
ATOM 1251 O O . SER A 1 156 ? -8.474 -5.794 -10.083 1.00 34.50 156 SER A O 1
ATOM 1253 N N . THR A 1 157 ? -8.746 -3.595 -10.361 1.00 34.72 157 THR A N 1
ATOM 1254 C CA . THR A 1 157 ? -7.853 -3.102 -9.310 1.00 34.72 157 THR A CA 1
ATOM 1255 C C . THR A 1 157 ? -8.556 -3.297 -7.965 1.00 34.72 157 THR A C 1
ATOM 1257 O O . THR A 1 157 ? -9.369 -2.482 -7.540 1.00 34.72 157 THR A O 1
ATOM 1260 N N . SER A 1 158 ? -8.338 -4.425 -7.294 1.00 33.94 158 SER A N 1
ATOM 1261 C CA . SER A 1 158 ? -8.910 -4.648 -5.963 1.00 33.94 158 SER A CA 1
ATOM 1262 C C . SER A 1 158 ? -7.955 -5.443 -5.062 1.00 33.94 158 SER A C 1
ATOM 1264 O O . SER A 1 158 ? -7.395 -6.450 -5.485 1.00 33.94 158 SER A O 1
ATOM 1266 N N . ILE A 1 159 ? -7.928 -5.033 -3.777 1.00 38.34 159 ILE A N 1
ATOM 1267 C CA . ILE A 1 159 ? -7.494 -5.765 -2.555 1.00 38.34 159 ILE A CA 1
ATOM 1268 C C . ILE A 1 159 ? -5.974 -5.664 -2.247 1.00 38.34 159 ILE A C 1
ATOM 1270 O O . ILE A 1 159 ? -5.154 -5.732 -3.149 1.00 38.34 159 ILE A O 1
ATOM 1274 N N . ALA A 1 160 ? -5.453 -5.486 -1.021 1.00 32.38 160 ALA A N 1
ATOM 1275 C CA . ALA A 1 160 ? -5.975 -5.579 0.345 1.00 32.38 160 ALA A CA 1
ATOM 1276 C C . ALA A 1 160 ? -5.342 -4.487 1.235 1.00 32.38 160 ALA A C 1
ATOM 1278 O O . ALA A 1 160 ? -4.119 -4.341 1.249 1.00 32.38 160 ALA A O 1
ATOM 1279 N N . ALA A 1 161 ? -6.142 -3.800 2.050 1.00 35.47 161 ALA A N 1
ATOM 1280 C CA . ALA A 1 161 ? -5.664 -3.169 3.276 1.00 35.47 161 ALA A CA 1
ATOM 1281 C C . ALA A 1 161 ? -6.218 -4.002 4.436 1.00 35.47 161 ALA A C 1
ATOM 1283 O O . ALA A 1 161 ? -7.410 -3.958 4.730 1.00 35.47 161 ALA A O 1
ATOM 1284 N N . VAL A 1 162 ? -5.373 -4.832 5.049 1.00 37.47 162 VAL A N 1
ATOM 1285 C CA . VAL A 1 162 ? -5.737 -5.520 6.292 1.00 37.47 162 VAL A CA 1
ATOM 1286 C C . VAL A 1 162 ? -5.677 -4.469 7.392 1.00 37.47 162 VAL A C 1
ATOM 1288 O O . VAL A 1 162 ? -4.589 -4.071 7.799 1.00 37.47 162 VAL A O 1
ATOM 1291 N N . ALA A 1 163 ? -6.838 -3.988 7.824 1.00 36.56 163 ALA A N 1
ATOM 1292 C CA . ALA A 1 163 ? -6.970 -3.209 9.043 1.00 36.56 163 ALA A CA 1
ATOM 1293 C C . ALA A 1 163 ? -7.305 -4.158 10.200 1.00 36.56 163 ALA A C 1
ATOM 1295 O O . ALA A 1 163 ? -8.278 -4.913 10.132 1.00 36.56 163 ALA A O 1
ATOM 1296 N N . ALA A 1 164 ? -6.472 -4.129 11.236 1.00 35.69 164 ALA A N 1
ATOM 1297 C CA . ALA A 1 164 ? -6.793 -4.617 12.572 1.00 35.69 164 ALA A CA 1
ATOM 1298 C C . ALA A 1 164 ? -6.742 -3.437 13.548 1.00 35.69 164 ALA A C 1
ATOM 1300 O O . ALA A 1 164 ? -6.005 -2.452 13.274 1.00 35.69 164 ALA A O 1
#

Radius of gyration: 24.09 Å; chains: 1; bounding box: 57×52×40 Å

Organism: NCBI:txid152367

pLDDT: mean 75.69, std 19.66, range [32.38, 97.5]

Foldseek 3Di:
DDFFWAQLLDLVRLQVGQLVPQAFAEWEADDADDDPDPVVRCVRRVSSVCSNCVNHVVRHPNHHYYHDDDDPCVQQPDPVCRVVDPRPPPPPPPPPDDPDPDDPDDPDDPPVVVVVVVVVVVVVVVVVVVVVVVVVVVVVVVVVVVVVCVVVVVPGNTDDTDGD

Sequence (164 aa):
MEYIQCDVSDTEEAQSKLSPLTNITHIFYVTWAPRPTEADNIEINSLMLKNVLQSVIPNAPNLQHVCLQTGNKHYFGPFESLGKIKQHTLKFPLMTSPRLPSRPSSPPPPRAFLRLARTFLFVSLLMILYNLLFLGLSFLAFAYYAMAESESYRNSTSIAAVAA

Secondary structure (DSSP, 8-state):
-------SSSHHHHHHHHTT-TT--EEEE------SSHHHHHHHHHHHHHHHHHHHTTT-TT--EEEE---THHHH--GGGTTTS-----------S-SS-----PPPPPHHHHHHHHHHHHHHHHHHHHHHHHHHHHHHHHHHHHHHHTTTGGG-----EEE-